Protein AF-A0A950BLH1-F1 (afdb_monomer_lite)

Foldseek 3Di:
DDDPDDADPLKDKDDDPPDDDDDDDDDDDDDFDDDADLVLLCVLCCPVPVDHSVPDDQDTGTNDDDVQLSVLSVQLVVLVVVVDPCSVVVNVVSSSSNSVSCCVPRPPVPDDDDDDPAALPPVLVVQLVVVCVVCVVPRDDLCRSCVSSVHHSSSCVVNPVRHPD

pLDDT: mean 79.9, std 12.44, range [36.94, 94.44]

Radius of gyration: 20.75 Å; chains: 1; bounding box: 40×35×63 Å

Sequence (165 aa):
MKRHVPPPAGSISVVPAGSPALWRWSGSFDWLHIFLEPSLVARVAAEAFDLDPARMTVPPLDGLDLPQLRAAMGAVDAELTAGGAGGRLAAESLAHVLAVHLIRHVLAPLRPERGRDGTLPRARLRAVVAYVEEHLEAGPSLEQMAAVARLSPYHFARQFKAATG

Structure (mmCIF, N/CA/C/O backbone):
data_AF-A0A950BLH1-F1
#
_entry.id   AF-A0A950BLH1-F1
#
loop_
_atom_site.group_PDB
_atom_site.id
_atom_site.type_symbol
_atom_site.label_atom_id
_atom_site.label_alt_id
_atom_site.label_comp_id
_atom_site.label_asym_id
_atom_site.label_entity_id
_atom_site.label_seq_id
_atom_site.pdbx_PDB_ins_code
_atom_site.Cartn_x
_atom_site.Cartn_y
_atom_site.Cartn_z
_atom_site.occupancy
_atom_site.B_iso_or_equiv
_atom_site.auth_seq_id
_atom_site.auth_comp_id
_atom_site.auth_asym_id
_atom_site.auth_atom_id
_atom_site.pdbx_PDB_model_num
ATOM 1 N N . MET A 1 1 ? -11.202 6.697 -16.406 1.00 51.81 1 MET A N 1
ATOM 2 C CA . MET A 1 1 ? -10.652 8.035 -16.715 1.00 51.81 1 MET A CA 1
ATOM 3 C C . MET A 1 1 ? -10.397 8.101 -18.221 1.00 51.81 1 MET A C 1
ATOM 5 O O . MET A 1 1 ? -9.866 7.133 -18.741 1.00 51.81 1 MET A O 1
ATOM 9 N N . LYS A 1 2 ? -10.838 9.136 -18.953 1.00 46.50 2 LYS A N 1
ATOM 10 C CA . LYS A 1 2 ? -10.565 9.264 -20.403 1.00 46.50 2 LYS A CA 1
ATOM 11 C C . LYS A 1 2 ? -9.490 10.332 -20.611 1.00 46.50 2 LYS A C 1
ATOM 13 O O . LYS A 1 2 ? -9.723 11.479 -20.250 1.00 46.50 2 LYS A O 1
ATOM 18 N N . ARG A 1 3 ? -8.343 9.969 -21.191 1.00 54.78 3 ARG A N 1
ATOM 19 C CA . ARG A 1 3 ? -7.309 10.917 -21.638 1.00 54.78 3 ARG A CA 1
ATOM 20 C C . ARG A 1 3 ? -7.154 10.859 -23.150 1.00 54.78 3 ARG A C 1
AT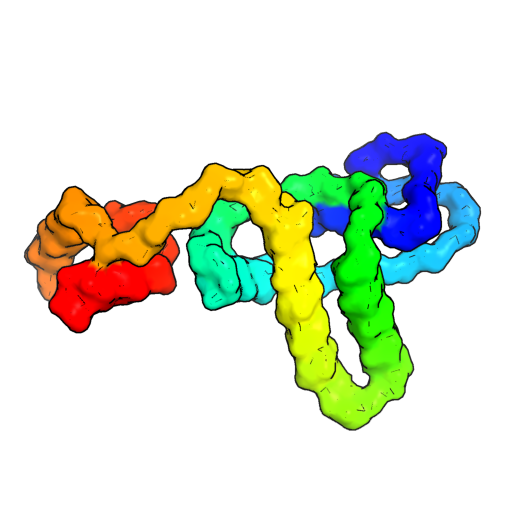OM 22 O O . ARG A 1 3 ? -7.173 9.781 -23.729 1.00 54.78 3 ARG A O 1
ATOM 29 N N . HIS A 1 4 ? -6.987 12.032 -23.757 1.00 52.69 4 HIS A N 1
ATOM 30 C CA . HIS A 1 4 ? -6.698 12.194 -25.185 1.00 52.69 4 HIS A CA 1
ATOM 31 C C . HIS A 1 4 ? -5.194 12.283 -25.490 1.00 52.69 4 HIS A C 1
ATOM 33 O O . HIS A 1 4 ? -4.804 12.105 -26.637 1.00 52.69 4 HIS A O 1
ATOM 39 N N . VAL A 1 5 ? -4.355 12.532 -24.475 1.00 61.56 5 VAL A N 1
ATOM 40 C CA . VAL A 1 5 ? -2.893 12.634 -24.604 1.00 61.56 5 VAL A CA 1
ATOM 41 C C . VAL A 1 5 ? -2.238 11.610 -23.672 1.00 61.56 5 VAL A C 1
ATOM 43 O O . VAL A 1 5 ? -2.585 11.606 -22.479 1.00 61.56 5 VAL A O 1
ATOM 46 N N . PRO A 1 6 ? -1.319 10.758 -24.170 1.00 66.56 6 PRO A N 1
ATOM 47 C CA . PRO A 1 6 ? -0.634 9.768 -23.346 1.00 66.56 6 PRO A CA 1
ATOM 48 C C . PRO A 1 6 ? 0.158 10.437 -22.205 1.00 66.56 6 PRO A C 1
ATOM 50 O O . PRO A 1 6 ? 0.595 11.583 -22.345 1.00 66.56 6 PRO A O 1
ATOM 53 N N . PRO A 1 7 ? 0.309 9.776 -21.044 1.00 72.75 7 PRO A N 1
ATOM 54 C CA . PRO A 1 7 ? 1.183 10.257 -19.978 1.00 72.75 7 PRO A CA 1
ATOM 55 C C . PRO A 1 7 ? 2.629 10.425 -20.458 1.00 72.75 7 PRO A C 1
ATOM 57 O O . PRO A 1 7 ? 3.078 9.629 -21.282 1.00 72.75 7 PRO A O 1
ATOM 60 N N . PRO A 1 8 ? 3.381 11.410 -19.929 1.00 79.94 8 PRO A N 1
ATOM 61 C CA . PRO A 1 8 ? 4.833 11.428 -20.066 1.00 79.94 8 PRO A CA 1
ATOM 62 C C . PRO A 1 8 ? 5.454 10.092 -19.646 1.00 79.94 8 PRO A C 1
ATOM 64 O O . PRO A 1 8 ? 4.922 9.407 -18.766 1.00 79.94 8 PRO A O 1
ATOM 67 N N . ALA A 1 9 ? 6.596 9.744 -20.238 1.00 83.25 9 ALA A N 1
ATOM 68 C CA . ALA A 1 9 ? 7.270 8.480 -19.967 1.00 83.25 9 ALA A CA 1
ATOM 69 C C . ALA A 1 9 ? 7.497 8.249 -18.460 1.00 83.25 9 ALA A C 1
ATOM 71 O O . ALA A 1 9 ? 7.980 9.110 -17.718 1.00 83.25 9 ALA A O 1
ATOM 72 N N . GLY A 1 10 ? 7.099 7.055 -18.022 1.00 84.69 10 GLY A N 1
ATOM 73 C CA . GLY A 1 10 ? 7.165 6.580 -16.645 1.00 84.69 10 GLY A CA 1
ATOM 74 C C . GLY A 1 10 ? 6.223 7.273 -15.652 1.00 84.69 10 GLY A C 1
ATOM 75 O O . GLY A 1 10 ? 6.344 7.047 -14.451 1.00 84.69 10 GLY A O 1
ATOM 76 N N . SER A 1 11 ? 5.271 8.083 -16.118 1.00 87.06 11 SER A N 1
ATOM 77 C CA . SER A 1 11 ? 4.142 8.470 -15.267 1.00 87.06 11 SER A CA 1
ATOM 78 C C . SER A 1 11 ? 3.470 7.230 -14.677 1.00 87.06 11 SER A C 1
ATOM 80 O O . SER A 1 11 ? 3.298 6.225 -15.366 1.00 87.06 11 SER A O 1
ATOM 82 N N . ILE A 1 12 ? 3.061 7.326 -13.418 1.00 88.69 12 ILE A N 1
ATOM 83 C CA . ILE A 1 12 ? 2.405 6.236 -12.699 1.00 88.69 12 ILE A CA 1
ATOM 84 C C . ILE A 1 12 ? 0.915 6.540 -12.578 1.00 88.69 12 ILE A C 1
ATOM 86 O O . ILE A 1 12 ? 0.512 7.665 -12.268 1.00 88.69 12 ILE A O 1
ATOM 90 N N . SER A 1 13 ? 0.101 5.510 -12.776 1.00 87.94 13 SER A N 1
ATOM 91 C CA . SER A 1 13 ? -1.331 5.542 -12.496 1.00 87.94 13 SER A CA 1
ATOM 92 C C . SER A 1 13 ? -1.651 4.522 -11.410 1.00 87.94 13 SER A C 1
ATOM 94 O O . SER A 1 13 ? -1.090 3.428 -11.384 1.00 87.94 13 SER A O 1
ATOM 96 N N . VAL A 1 14 ? -2.560 4.877 -10.509 1.00 88.00 14 VAL A N 1
ATOM 97 C CA . VAL A 1 14 ? -3.036 4.012 -9.429 1.00 88.00 14 VAL A CA 1
ATOM 98 C C . VAL A 1 14 ? -4.516 3.765 -9.650 1.00 88.00 14 VAL A C 1
ATOM 100 O O . VAL A 1 14 ? -5.314 4.702 -9.688 1.00 88.00 14 VAL A O 1
ATOM 103 N N . VAL A 1 15 ? -4.882 2.493 -9.784 1.00 89.06 15 VAL A N 1
ATOM 104 C CA . VAL A 1 15 ? -6.273 2.061 -9.918 1.00 89.06 15 VAL A CA 1
ATOM 105 C C . VAL A 1 15 ? -6.666 1.308 -8.650 1.00 89.06 15 VAL A C 1
ATOM 107 O O . VAL A 1 15 ? -6.072 0.269 -8.361 1.00 89.06 15 VAL A O 1
ATOM 110 N N . PRO A 1 16 ? -7.648 1.798 -7.877 1.00 87.25 16 PRO A N 1
ATOM 111 C CA . PRO A 1 16 ? -8.119 1.097 -6.693 1.00 87.25 16 PRO A CA 1
ATOM 112 C C . PRO A 1 16 ? -8.800 -0.213 -7.082 1.00 87.25 16 PRO A C 1
ATOM 114 O O . PRO A 1 16 ? -9.488 -0.289 -8.106 1.00 87.25 16 PRO A O 1
ATOM 117 N N . ALA A 1 17 ? -8.657 -1.233 -6.238 1.00 87.06 17 ALA A N 1
ATOM 118 C CA . ALA A 1 17 ? -9.316 -2.516 -6.446 1.00 87.06 17 ALA A CA 1
ATOM 119 C C . ALA A 1 17 ? -10.836 -2.339 -6.629 1.00 87.06 17 ALA A C 1
ATOM 121 O O . ALA A 1 17 ? -11.466 -1.523 -5.957 1.00 87.06 17 ALA A O 1
ATOM 122 N N . GLY A 1 18 ? -11.416 -3.078 -7.577 1.00 83.19 18 GLY A N 1
ATOM 123 C CA . GLY A 1 18 ? -12.845 -3.001 -7.904 1.00 83.19 18 GLY A CA 1
ATOM 124 C C . GLY A 1 18 ? -13.270 -1.762 -8.704 1.00 83.19 18 GLY A C 1
ATOM 125 O O . GLY A 1 18 ? -14.439 -1.658 -9.072 1.00 83.19 18 GLY A O 1
ATOM 126 N N . SER A 1 19 ? -12.358 -0.835 -9.018 1.00 81.25 19 SER A N 1
ATOM 127 C CA . SER A 1 19 ? -12.690 0.325 -9.851 1.00 81.25 19 SER A CA 1
ATOM 128 C C . SER A 1 19 ? -12.759 -0.058 -11.334 1.00 81.25 19 SER A C 1
ATOM 130 O O . SER A 1 19 ? -11.803 -0.638 -11.855 1.00 81.25 19 SER A O 1
ATOM 132 N N . PRO A 1 20 ? -13.832 0.304 -12.063 1.00 74.62 20 PRO A N 1
ATOM 133 C CA . PRO A 1 20 ? -13.881 0.099 -13.503 1.00 74.62 20 PRO A CA 1
ATOM 134 C C . PRO A 1 20 ? -12.849 1.001 -14.193 1.00 74.62 20 PRO A C 1
ATOM 136 O O . PRO A 1 20 ? -12.956 2.230 -14.182 1.00 74.62 20 PRO A O 1
ATOM 139 N N . ALA A 1 21 ? -11.850 0.387 -14.823 1.00 69.69 21 ALA A N 1
ATOM 140 C CA . ALA A 1 21 ? -10.832 1.081 -15.600 1.00 69.69 21 ALA A CA 1
ATOM 141 C C . ALA A 1 21 ? -10.963 0.712 -17.083 1.00 69.69 21 ALA A C 1
ATOM 143 O O . ALA A 1 21 ? -10.825 -0.446 -17.463 1.00 69.69 21 ALA A O 1
ATOM 144 N N . LEU A 1 22 ? -11.221 1.717 -17.925 1.00 71.50 22 LEU A N 1
ATOM 145 C CA . LEU A 1 22 ? -11.142 1.590 -19.377 1.00 71.50 22 LEU A CA 1
ATOM 146 C C . LEU A 1 22 ? -9.964 2.417 -19.868 1.00 71.50 22 LEU A C 1
ATOM 148 O O . LEU A 1 22 ? -9.941 3.635 -19.680 1.00 71.50 22 LEU A O 1
ATOM 152 N N . TRP A 1 23 ? -9.043 1.752 -20.549 1.00 71.75 23 TRP A N 1
ATOM 153 C CA . TRP A 1 23 ? -7.884 2.377 -21.156 1.00 71.75 23 TRP A CA 1
ATOM 154 C C . TRP A 1 23 ? -8.014 2.355 -22.677 1.00 71.75 23 TRP A C 1
ATOM 156 O O . TRP A 1 23 ? -8.432 1.353 -23.258 1.00 71.75 23 TRP A O 1
ATOM 166 N N . ARG A 1 24 ? -7.684 3.472 -23.327 1.00 72.62 24 ARG A N 1
ATOM 167 C CA . ARG A 1 24 ? -7.539 3.544 -24.784 1.00 72.62 24 ARG A CA 1
ATOM 168 C C . ARG A 1 24 ? -6.226 4.227 -25.099 1.00 72.62 24 ARG A C 1
ATOM 170 O O . ARG A 1 24 ? -5.970 5.318 -24.600 1.00 72.62 24 ARG A O 1
ATOM 177 N N . TRP A 1 25 ? -5.454 3.590 -25.959 1.00 71.56 25 TRP A N 1
ATOM 178 C CA . TRP A 1 25 ? -4.145 4.052 -26.387 1.00 71.56 25 TRP A CA 1
ATOM 179 C C . TRP A 1 25 ? -4.050 3.914 -27.907 1.00 71.56 25 TRP A C 1
ATOM 181 O O . TRP A 1 25 ? -4.735 3.077 -28.497 1.00 71.56 25 TRP A O 1
ATOM 191 N N . SER A 1 26 ? -3.196 4.717 -28.532 1.00 71.81 26 SER A N 1
ATOM 192 C CA . SER A 1 26 ? -2.852 4.611 -29.952 1.00 71.81 26 SER A CA 1
ATOM 193 C C . SER A 1 26 ? -1.333 4.659 -30.098 1.00 71.81 26 SER A C 1
ATOM 195 O O . SER A 1 26 ? -0.715 5.584 -29.574 1.00 71.81 26 SER A O 1
ATOM 197 N N . GLY A 1 27 ? -0.750 3.693 -30.813 1.00 76.00 27 GLY A N 1
ATOM 198 C CA . GLY A 1 27 ? 0.703 3.536 -30.969 1.00 76.00 27 GLY A CA 1
ATOM 199 C C . GLY A 1 27 ? 1.298 2.428 -30.091 1.00 76.00 27 GLY A C 1
ATOM 200 O O . GLY A 1 27 ? 0.577 1.754 -29.358 1.00 76.00 27 GLY A O 1
ATOM 201 N N . SER A 1 28 ? 2.613 2.229 -30.195 1.00 75.81 28 SER A N 1
ATOM 202 C CA . SER A 1 28 ? 3.389 1.273 -29.394 1.00 75.81 28 SER A CA 1
ATOM 203 C C . SER A 1 28 ? 3.998 1.956 -28.170 1.00 75.81 28 SER A C 1
ATOM 205 O O . SER A 1 28 ? 4.633 3.003 -28.306 1.00 75.81 28 SER A O 1
ATOM 207 N N . PHE A 1 29 ? 3.838 1.359 -26.994 1.00 76.19 29 PHE A N 1
ATOM 208 C CA . PHE A 1 29 ? 4.487 1.789 -25.758 1.00 76.19 29 PHE A CA 1
ATOM 209 C C . PHE A 1 29 ? 4.703 0.581 -24.847 1.00 76.19 29 PHE A C 1
ATOM 211 O O . PHE A 1 29 ? 3.922 -0.371 -24.887 1.00 76.19 29 PHE A O 1
ATOM 218 N N . ASP A 1 30 ? 5.733 0.656 -24.012 1.00 82.75 30 ASP A N 1
ATOM 219 C CA . ASP A 1 30 ? 5.986 -0.325 -22.963 1.00 82.75 30 ASP A CA 1
ATOM 220 C C . ASP A 1 30 ? 5.310 0.124 -21.668 1.00 82.75 30 ASP A C 1
ATOM 222 O O . ASP A 1 30 ? 5.284 1.314 -21.332 1.00 82.75 30 ASP A O 1
ATOM 226 N N . TRP A 1 31 ? 4.749 -0.830 -20.929 1.00 86.12 31 TRP A N 1
ATOM 227 C CA . TRP A 1 31 ? 4.127 -0.565 -19.638 1.00 86.12 31 TRP A CA 1
ATOM 228 C C . TRP A 1 31 ? 4.428 -1.672 -18.634 1.00 86.12 31 TRP A C 1
ATOM 230 O O . TRP A 1 31 ? 4.631 -2.830 -18.990 1.00 86.12 31 TRP A O 1
ATOM 240 N N . LEU A 1 32 ? 4.423 -1.302 -17.359 1.00 89.38 32 LEU A N 1
ATOM 241 C CA . LEU A 1 32 ? 4.560 -2.228 -16.249 1.00 89.38 32 LEU A CA 1
ATOM 242 C C . LEU A 1 32 ? 3.329 -2.089 -15.366 1.00 89.38 32 LEU A C 1
ATOM 244 O O . LEU A 1 32 ? 3.051 -1.009 -14.842 1.00 89.38 32 LEU A O 1
ATOM 248 N N . HIS A 1 33 ? 2.598 -3.188 -15.201 1.00 90.00 33 HIS A N 1
ATOM 249 C CA . HIS A 1 33 ? 1.442 -3.241 -14.321 1.00 90.00 33 HIS A CA 1
ATOM 250 C C . HIS A 1 33 ? 1.738 -4.178 -13.156 1.00 90.00 33 HIS A C 1
ATOM 252 O O . HIS A 1 33 ? 2.004 -5.360 -13.353 1.00 90.00 33 HIS A O 1
ATOM 258 N N . ILE A 1 34 ? 1.680 -3.638 -11.940 1.00 91.62 34 ILE A N 1
ATOM 259 C CA . ILE A 1 34 ? 1.867 -4.402 -10.711 1.00 91.62 34 ILE A CA 1
ATOM 260 C C . ILE A 1 34 ? 0.568 -4.360 -9.922 1.00 91.62 34 ILE A C 1
ATOM 262 O O . ILE A 1 34 ? 0.072 -3.289 -9.570 1.00 91.62 34 ILE A O 1
ATOM 266 N N . PHE A 1 35 ? 0.040 -5.543 -9.629 1.00 91.81 35 PHE A N 1
ATOM 267 C CA . PHE A 1 35 ? -1.105 -5.707 -8.752 1.00 91.81 35 PHE A CA 1
ATOM 268 C C . PHE A 1 35 ? -0.611 -5.912 -7.325 1.00 91.81 35 PHE A C 1
ATOM 270 O O . PHE A 1 35 ? 0.164 -6.826 -7.047 1.00 91.81 35 PHE A O 1
ATOM 277 N N . LEU A 1 36 ? -1.069 -5.055 -6.417 1.00 92.06 36 LEU A N 1
ATOM 278 C CA . LEU A 1 36 ? -0.891 -5.248 -4.986 1.00 92.06 36 LEU A CA 1
ATOM 279 C C . LEU A 1 36 ? -2.207 -5.733 -4.399 1.00 92.06 36 LEU A C 1
ATOM 281 O O . LEU A 1 36 ? -3.248 -5.101 -4.583 1.00 92.06 36 LEU A O 1
ATOM 285 N N . GLU A 1 37 ? -2.142 -6.837 -3.665 1.00 92.31 37 GLU A N 1
ATOM 286 C CA . GLU A 1 37 ? -3.281 -7.337 -2.907 1.00 92.31 37 GLU A CA 1
ATOM 287 C C . GLU A 1 37 ? -3.777 -6.266 -1.917 1.00 92.31 37 GLU A C 1
ATOM 289 O O . GLU A 1 37 ? -2.973 -5.733 -1.141 1.00 92.31 37 GLU A O 1
ATOM 294 N N . PRO A 1 38 ? -5.087 -5.951 -1.876 1.00 90.75 38 PRO A N 1
ATOM 295 C CA . PRO A 1 38 ? -5.626 -4.987 -0.917 1.00 90.75 38 PRO A CA 1
ATOM 296 C C . PRO A 1 38 ? -5.300 -5.352 0.535 1.00 90.75 38 PRO A C 1
ATOM 298 O O . PRO A 1 38 ? -5.043 -4.472 1.355 1.00 90.75 38 PRO A O 1
ATOM 301 N N . SER A 1 39 ? -5.245 -6.652 0.840 1.00 91.50 39 SER A N 1
ATOM 302 C CA . SER A 1 39 ? -4.868 -7.177 2.156 1.00 91.50 39 SER A CA 1
ATOM 303 C C . SER A 1 39 ? -3.419 -6.847 2.535 1.00 91.50 39 SER A C 1
ATOM 305 O O . SER A 1 39 ? -3.151 -6.509 3.687 1.00 91.50 39 SER A O 1
ATOM 307 N N . LEU A 1 40 ? -2.490 -6.863 1.573 1.00 93.00 40 LEU A N 1
ATOM 308 C CA . LEU A 1 40 ? -1.102 -6.450 1.785 1.00 93.00 40 LEU A CA 1
ATOM 309 C C . LEU A 1 40 ? -1.026 -4.958 2.114 1.00 93.00 40 LEU A C 1
ATOM 311 O O . LEU A 1 40 ? -0.365 -4.580 3.081 1.00 93.00 40 LEU A O 1
ATOM 315 N N . VAL A 1 41 ? -1.715 -4.118 1.338 1.00 91.69 41 VAL A N 1
ATOM 316 C CA . VAL A 1 41 ? -1.729 -2.664 1.563 1.00 91.69 41 VAL A CA 1
ATOM 317 C C . VAL A 1 41 ? -2.350 -2.336 2.923 1.00 91.69 41 VAL A C 1
ATOM 319 O O . VAL A 1 41 ? -1.785 -1.541 3.673 1.00 91.69 41 VAL A O 1
ATOM 322 N N . ALA A 1 42 ? -3.460 -2.991 3.274 1.00 89.44 42 ALA A N 1
ATOM 323 C CA . ALA A 1 42 ? -4.111 -2.864 4.576 1.00 89.44 42 ALA A CA 1
ATOM 324 C C . ALA A 1 42 ? -3.173 -3.249 5.728 1.00 89.44 42 ALA A C 1
ATOM 326 O O . ALA A 1 42 ? -3.039 -2.501 6.697 1.00 89.44 42 ALA A O 1
ATOM 327 N N . ARG A 1 43 ? -2.479 -4.384 5.603 1.00 89.88 43 ARG A N 1
ATOM 328 C CA . ARG A 1 43 ? -1.522 -4.858 6.606 1.00 89.88 43 ARG A CA 1
ATOM 329 C C . ARG A 1 43 ? -0.364 -3.882 6.795 1.00 89.88 43 ARG A C 1
ATOM 331 O O . ARG A 1 43 ? -0.094 -3.482 7.920 1.00 89.88 43 ARG A O 1
ATOM 338 N N . VAL A 1 44 ? 0.271 -3.435 5.709 1.00 91.50 44 VAL A N 1
ATOM 339 C CA . VAL A 1 44 ? 1.383 -2.469 5.781 1.00 91.50 44 VAL A CA 1
ATOM 340 C C . VAL A 1 44 ? 0.926 -1.148 6.394 1.00 91.50 44 VAL A C 1
ATOM 342 O O . VAL A 1 44 ? 1.655 -0.543 7.177 1.00 91.50 44 VAL A O 1
ATOM 345 N N . ALA A 1 45 ? -0.281 -0.691 6.072 1.00 87.62 45 ALA A N 1
ATOM 346 C CA . ALA A 1 45 ? -0.811 0.536 6.640 1.00 87.62 45 ALA A CA 1
ATOM 347 C C . ALA A 1 45 ? -1.069 0.433 8.147 1.00 87.62 45 ALA A C 1
ATOM 349 O O . ALA A 1 45 ? -0.732 1.366 8.878 1.00 87.62 45 ALA A O 1
ATOM 350 N N . ALA A 1 46 ? -1.593 -0.701 8.611 1.00 83.50 46 ALA A N 1
ATOM 351 C CA . ALA A 1 46 ? -1.772 -0.960 10.033 1.00 83.50 46 ALA A CA 1
ATOM 352 C C . ALA 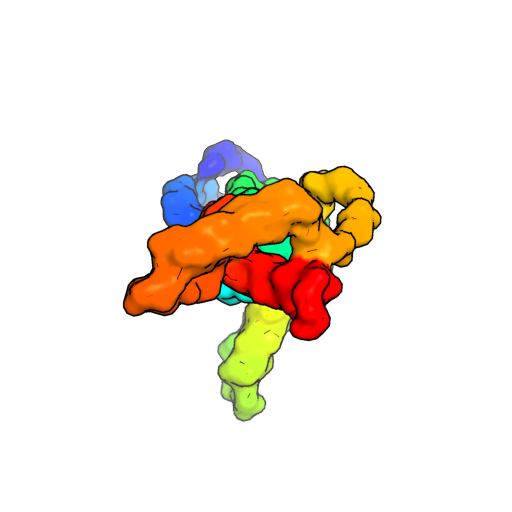A 1 46 ? -0.418 -1.086 10.755 1.00 83.50 46 ALA A C 1
ATOM 354 O O . ALA A 1 46 ? -0.169 -0.376 11.724 1.00 83.50 46 ALA A O 1
ATOM 355 N N . GLU A 1 47 ? 0.483 -1.933 10.257 1.00 85.00 47 GLU A N 1
ATOM 356 C CA . GLU A 1 47 ? 1.733 -2.281 10.945 1.00 85.00 47 GLU A CA 1
ATOM 357 C C . GLU A 1 47 ? 2.783 -1.163 10.903 1.00 85.00 47 GLU A C 1
ATOM 359 O O . GLU A 1 47 ? 3.433 -0.881 11.908 1.00 85.00 47 GLU A O 1
ATOM 364 N N . ALA A 1 48 ? 2.971 -0.516 9.748 1.00 85.12 48 ALA A N 1
ATOM 365 C CA . ALA A 1 48 ? 4.055 0.449 9.550 1.00 85.12 48 ALA A CA 1
ATOM 366 C C . ALA A 1 48 ? 3.615 1.913 9.710 1.00 85.12 48 ALA A C 1
ATOM 368 O O . ALA A 1 48 ? 4.461 2.792 9.903 1.00 85.12 48 ALA A O 1
ATOM 369 N N . PHE A 1 49 ? 2.313 2.200 9.604 1.00 79.94 49 PHE A N 1
ATOM 370 C CA . PHE A 1 49 ? 1.795 3.571 9.622 1.00 79.94 49 PHE A CA 1
ATOM 371 C C . PHE A 1 49 ? 0.741 3.848 10.696 1.00 79.94 49 PHE A C 1
ATOM 373 O O . PHE A 1 49 ? 0.401 5.027 10.847 1.00 79.94 49 PHE A O 1
ATOM 380 N N . ASP A 1 50 ? 0.277 2.830 11.433 1.00 74.69 50 ASP A N 1
ATOM 381 C CA . ASP A 1 50 ? -0.803 2.927 12.433 1.00 74.69 50 ASP A CA 1
ATOM 382 C C . ASP A 1 50 ? -2.075 3.552 11.818 1.00 74.69 50 ASP A C 1
ATOM 384 O O . ASP A 1 50 ? -2.727 4.437 12.373 1.00 74.69 50 ASP A O 1
ATOM 388 N N . LEU A 1 51 ? -2.385 3.160 10.576 1.00 79.12 51 LEU A N 1
ATOM 389 C CA . LEU A 1 51 ? -3.581 3.593 9.857 1.00 79.12 51 LEU A CA 1
ATOM 390 C C . LEU A 1 51 ? -4.655 2.514 9.943 1.00 79.12 51 LEU A C 1
ATOM 392 O O . LEU A 1 51 ? -4.375 1.335 9.757 1.00 79.12 51 LEU A O 1
ATOM 396 N N . ASP A 1 52 ? -5.898 2.936 10.175 1.00 77.69 52 ASP A N 1
ATOM 397 C CA . ASP A 1 52 ? -7.060 2.050 10.119 1.00 77.69 52 ASP A CA 1
ATOM 398 C C . ASP A 1 52 ? -7.392 1.721 8.653 1.00 77.69 52 ASP A C 1
ATOM 400 O O . ASP A 1 52 ? -7.849 2.617 7.929 1.00 77.69 52 ASP A O 1
ATOM 404 N N . PRO A 1 53 ? -7.217 0.463 8.198 1.00 78.56 53 PRO A N 1
ATOM 405 C CA . PRO A 1 53 ? -7.475 0.097 6.811 1.00 78.56 53 PRO A CA 1
ATOM 406 C C . PRO A 1 53 ? -8.927 0.308 6.389 1.00 78.56 53 PRO A C 1
ATOM 408 O O . PRO A 1 53 ? -9.181 0.610 5.226 1.00 78.56 53 PRO A O 1
ATOM 411 N N . ALA A 1 54 ? -9.881 0.227 7.325 1.00 75.06 54 ALA A N 1
ATOM 412 C CA . ALA A 1 54 ? -11.296 0.461 7.039 1.00 75.06 54 ALA A CA 1
ATOM 413 C C . ALA A 1 54 ? -11.600 1.931 6.698 1.00 75.06 54 ALA A C 1
ATOM 415 O O . ALA A 1 54 ? -12.636 2.237 6.110 1.00 75.06 54 ALA A O 1
ATOM 416 N N . ARG A 1 55 ? -10.702 2.850 7.068 1.00 72.69 55 ARG A N 1
ATOM 417 C CA . ARG A 1 55 ? -10.810 4.289 6.785 1.00 72.69 55 ARG A CA 1
ATOM 418 C C . ARG A 1 55 ? -9.921 4.732 5.631 1.00 72.69 55 ARG A C 1
ATOM 420 O O . ARG A 1 55 ? -9.913 5.913 5.289 1.00 72.69 55 ARG A O 1
ATOM 427 N N . MET A 1 56 ? -9.156 3.815 5.048 1.00 76.50 56 MET A N 1
ATOM 428 C CA . MET A 1 56 ? -8.294 4.122 3.921 1.00 76.50 56 MET A CA 1
ATOM 429 C C . MET A 1 56 ? -9.080 4.055 2.622 1.00 76.50 56 MET A C 1
ATOM 431 O O . MET A 1 56 ? -9.605 3.015 2.236 1.00 76.50 56 MET A O 1
ATOM 435 N N . THR A 1 57 ? -9.079 5.165 1.898 1.00 76.00 57 THR A N 1
ATOM 436 C CA . THR A 1 57 ? -9.558 5.222 0.520 1.00 76.00 57 THR A CA 1
ATOM 437 C C . THR A 1 57 ? -8.404 5.628 -0.377 1.00 76.00 57 THR A C 1
ATOM 439 O O . THR A 1 57 ? -7.880 6.733 -0.249 1.00 76.00 57 THR A O 1
ATOM 442 N N . VAL A 1 58 ? -8.014 4.740 -1.289 1.00 79.75 58 VAL A N 1
ATOM 443 C CA . VAL A 1 58 ? -7.095 5.076 -2.380 1.00 79.75 58 VAL A CA 1
ATOM 444 C C . VAL A 1 58 ? -7.952 5.643 -3.513 1.00 79.75 58 VAL A C 1
ATOM 446 O O . VAL A 1 58 ? -8.792 4.908 -4.031 1.00 79.75 58 VAL A O 1
ATOM 449 N N . PRO A 1 59 ? -7.824 6.926 -3.886 1.00 78.38 59 PRO A N 1
ATOM 450 C CA . PRO A 1 59 ? -8.514 7.442 -5.059 1.00 78.38 59 PRO A CA 1
ATOM 451 C C . PRO A 1 59 ? -7.849 6.914 -6.341 1.00 78.38 59 PRO A C 1
ATOM 453 O O . PRO A 1 59 ? -6.654 6.605 -6.331 1.00 78.38 59 PRO A O 1
ATOM 456 N N . PRO A 1 60 ? -8.579 6.828 -7.466 1.00 81.12 60 PRO A N 1
ATOM 457 C CA . PRO A 1 60 ? -7.941 6.652 -8.761 1.00 81.12 60 PRO A CA 1
ATOM 458 C C . PRO A 1 60 ? -7.058 7.864 -9.061 1.00 81.12 60 PRO A C 1
ATOM 460 O O . PRO A 1 60 ? -7.533 9.000 -9.064 1.00 81.12 60 PRO A O 1
ATOM 463 N N . LEU A 1 61 ? -5.776 7.612 -9.308 1.00 83.00 61 LEU A N 1
ATOM 464 C CA . LEU A 1 61 ? -4.783 8.634 -9.623 1.00 83.00 61 LEU A CA 1
ATOM 465 C C . LEU A 1 61 ? -4.120 8.316 -10.955 1.00 83.00 61 LEU A C 1
ATOM 467 O O . LEU A 1 61 ? -3.946 7.156 -11.321 1.00 83.00 61 LEU A O 1
ATOM 471 N N . ASP A 1 62 ? -3.724 9.351 -11.676 1.00 82.75 62 ASP A N 1
ATOM 472 C CA . ASP A 1 62 ? -3.037 9.219 -12.953 1.00 82.75 62 ASP A CA 1
ATOM 473 C C . ASP A 1 62 ? -2.013 10.340 -13.114 1.00 82.75 62 ASP A C 1
ATOM 475 O O . ASP A 1 62 ? -2.152 11.407 -12.515 1.00 82.75 62 ASP A O 1
ATOM 479 N N . GLY A 1 63 ? -0.995 10.104 -13.940 1.00 80.75 63 GLY A N 1
ATOM 480 C CA . GLY A 1 63 ? 0.037 11.098 -14.224 1.00 80.75 63 GLY A CA 1
ATOM 481 C C . GLY A 1 63 ? 0.946 11.414 -13.034 1.00 80.75 63 GLY A C 1
ATOM 482 O O . GLY A 1 63 ? 1.504 12.507 -12.985 1.00 80.75 63 GLY A O 1
ATOM 483 N N . LEU A 1 64 ? 1.079 10.500 -12.069 1.00 83.00 64 LEU A N 1
ATOM 484 C CA . LEU A 1 64 ? 1.929 10.707 -10.901 1.00 83.00 64 LEU A CA 1
ATOM 485 C C . LEU A 1 64 ? 3.406 10.624 -11.293 1.00 83.00 64 LEU A C 1
ATOM 487 O O . LEU A 1 64 ? 3.835 9.653 -11.921 1.00 83.00 64 LEU A O 1
ATOM 491 N N . ASP A 1 65 ? 4.196 11.601 -10.853 1.00 85.56 65 ASP A N 1
ATOM 492 C CA . ASP A 1 65 ? 5.653 11.537 -10.904 1.00 85.56 65 ASP A CA 1
ATOM 493 C C . ASP A 1 65 ? 6.206 11.202 -9.517 1.00 85.56 65 ASP A C 1
ATOM 495 O O . ASP A 1 65 ? 6.407 12.070 -8.669 1.00 85.56 65 ASP A O 1
ATOM 499 N N . LEU A 1 66 ? 6.391 9.905 -9.269 1.00 86.44 66 LEU A N 1
ATOM 500 C CA . LEU A 1 66 ? 6.905 9.380 -8.005 1.00 86.44 66 LEU A CA 1
ATOM 501 C C . LEU A 1 66 ? 8.162 8.543 -8.280 1.00 86.44 66 LEU A C 1
ATOM 503 O O . LEU A 1 66 ? 8.056 7.325 -8.455 1.00 86.44 66 LEU A O 1
ATOM 507 N N . PRO A 1 67 ? 9.358 9.161 -8.331 1.00 86.50 67 PRO A N 1
ATOM 508 C CA . PRO A 1 67 ? 10.602 8.475 -8.684 1.00 86.50 67 PRO A CA 1
ATOM 509 C C . PRO A 1 67 ? 10.903 7.259 -7.803 1.00 86.50 67 PRO A C 1
ATOM 511 O O . PRO A 1 67 ? 11.350 6.230 -8.303 1.00 86.50 67 PRO A O 1
ATOM 514 N N . GLN A 1 68 ? 10.609 7.340 -6.503 1.00 85.75 68 GLN A N 1
ATOM 515 C CA . GLN A 1 68 ? 10.852 6.243 -5.561 1.00 85.75 68 GLN A CA 1
ATOM 516 C C . GLN A 1 68 ? 9.907 5.063 -5.807 1.00 85.75 68 GLN A C 1
ATOM 518 O O . GLN A 1 68 ? 10.339 3.914 -5.785 1.00 85.75 68 GLN A O 1
ATOM 523 N N . LEU A 1 69 ? 8.630 5.342 -6.091 1.00 89.06 69 LEU A N 1
ATOM 524 C CA . LEU A 1 69 ? 7.668 4.299 -6.443 1.00 89.06 69 LEU A CA 1
ATOM 525 C C . LEU A 1 69 ? 8.064 3.644 -7.772 1.00 89.06 69 LEU A C 1
ATOM 527 O O . LEU A 1 69 ? 8.089 2.423 -7.865 1.00 89.06 69 LEU A O 1
ATOM 531 N N . ARG A 1 70 ? 8.473 4.444 -8.760 1.00 90.75 70 ARG A N 1
ATOM 532 C CA . ARG A 1 70 ? 8.956 3.974 -10.065 1.00 90.75 70 ARG A CA 1
ATOM 533 C C . ARG A 1 70 ? 10.171 3.057 -9.946 1.00 90.75 70 ARG A C 1
ATOM 535 O O . ARG A 1 70 ? 10.203 2.007 -10.577 1.00 90.75 70 ARG A O 1
ATOM 542 N N . ALA A 1 71 ? 11.149 3.439 -9.127 1.00 91.12 71 ALA A N 1
ATOM 543 C CA . ALA A 1 71 ? 12.339 2.632 -8.883 1.00 91.12 71 ALA A CA 1
ATOM 544 C C . ALA A 1 71 ? 11.982 1.289 -8.227 1.00 91.12 71 ALA A C 1
ATOM 546 O O . ALA A 1 71 ? 12.470 0.248 -8.659 1.00 91.12 71 ALA A O 1
ATOM 547 N N . ALA A 1 72 ? 11.082 1.296 -7.238 1.00 91.56 72 ALA A N 1
ATOM 548 C CA . ALA A 1 72 ? 10.595 0.068 -6.613 1.00 91.56 72 ALA A CA 1
ATOM 549 C C . ALA A 1 72 ? 9.823 -0.825 -7.602 1.00 91.56 72 ALA A C 1
ATOM 551 O O . ALA A 1 72 ? 9.978 -2.042 -7.568 1.00 91.56 72 ALA A O 1
ATOM 552 N N . MET A 1 73 ? 9.042 -0.239 -8.518 1.00 92.94 73 MET A N 1
ATOM 553 C CA . MET A 1 73 ? 8.371 -0.994 -9.583 1.00 92.94 73 MET A CA 1
ATOM 554 C C . MET A 1 73 ? 9.391 -1.636 -10.534 1.00 92.94 73 MET A C 1
ATOM 556 O O . MET A 1 73 ? 9.280 -2.821 -10.828 1.00 92.94 73 MET A O 1
ATOM 560 N N . GLY A 1 74 ? 10.419 -0.892 -10.954 1.00 92.81 74 GLY A N 1
ATOM 561 C CA . GLY A 1 74 ? 11.492 -1.427 -11.801 1.00 92.81 74 GLY A CA 1
ATOM 562 C C . GLY A 1 74 ? 12.295 -2.546 -11.128 1.00 92.81 74 GLY A C 1
ATOM 563 O O . GLY A 1 74 ? 12.686 -3.502 -11.788 1.00 92.81 74 GLY A O 1
ATOM 564 N N . ALA A 1 75 ? 12.493 -2.476 -9.809 1.00 92.19 75 ALA A N 1
ATOM 565 C CA . ALA A 1 75 ? 13.130 -3.556 -9.059 1.00 92.19 75 ALA A CA 1
ATOM 566 C C . ALA A 1 75 ? 12.286 -4.844 -9.058 1.00 92.19 75 ALA A C 1
ATOM 568 O O . ALA A 1 75 ? 12.845 -5.932 -9.172 1.00 92.19 75 ALA A O 1
ATOM 569 N N . VAL A 1 76 ? 10.953 -4.732 -8.974 1.00 91.25 76 VAL A N 1
ATOM 570 C CA . VAL A 1 76 ? 10.048 -5.890 -9.107 1.00 91.25 76 VAL A CA 1
ATOM 571 C C . VAL A 1 76 ? 10.162 -6.512 -10.491 1.00 91.25 76 VAL A C 1
ATOM 573 O O . VAL A 1 76 ? 10.292 -7.726 -10.600 1.00 91.25 76 VAL A O 1
ATOM 576 N N . ASP A 1 77 ? 10.139 -5.691 -11.537 1.00 91.50 77 ASP A N 1
ATOM 577 C CA . ASP A 1 77 ? 10.251 -6.164 -12.917 1.00 91.50 77 ASP A CA 1
ATOM 578 C C . ASP A 1 77 ? 11.577 -6.894 -13.174 1.00 91.50 77 ASP A C 1
ATOM 580 O O . ASP A 1 77 ? 11.593 -8.004 -13.712 1.00 91.50 77 ASP A O 1
ATOM 584 N N . ALA A 1 78 ? 12.687 -6.321 -12.697 1.00 91.25 78 ALA A N 1
ATOM 585 C CA . ALA A 1 78 ? 14.006 -6.932 -12.801 1.00 91.25 78 ALA A CA 1
ATOM 586 C C . ALA A 1 78 ? 14.080 -8.283 -12.072 1.00 91.25 78 ALA A C 1
ATOM 588 O O . ALA A 1 78 ? 14.599 -9.248 -12.630 1.00 91.25 78 ALA A O 1
ATOM 589 N N . GLU A 1 79 ? 13.530 -8.374 -10.857 1.00 91.25 79 GLU A N 1
ATOM 590 C CA . GLU A 1 79 ? 13.515 -9.616 -10.075 1.00 91.25 79 GLU A CA 1
ATOM 591 C C . GLU A 1 79 ? 12.680 -10.710 -10.756 1.00 91.25 79 GLU A C 1
ATOM 593 O O . GLU A 1 79 ? 13.134 -11.847 -10.915 1.00 91.25 79 GLU A O 1
ATOM 598 N N . LEU A 1 80 ? 11.472 -10.360 -11.210 1.00 85.25 80 LEU A N 1
ATOM 599 C CA . LEU A 1 80 ? 10.573 -11.294 -11.889 1.00 85.25 80 LEU A CA 1
ATOM 600 C C . LEU A 1 80 ? 11.139 -11.772 -13.232 1.00 85.25 80 LEU A C 1
ATOM 602 O O . LEU A 1 80 ? 10.912 -12.920 -13.611 1.00 85.25 80 LEU A O 1
ATOM 606 N N . THR A 1 81 ? 11.899 -10.922 -13.924 1.00 88.06 81 THR A N 1
ATOM 607 C CA . THR A 1 81 ? 12.551 -11.268 -15.195 1.00 88.06 81 THR A CA 1
ATOM 608 C C . THR A 1 81 ? 13.808 -12.113 -14.988 1.00 88.06 81 THR A C 1
ATOM 610 O O . THR A 1 81 ? 14.074 -13.021 -15.775 1.00 88.06 81 THR A O 1
ATOM 613 N N . ALA A 1 82 ? 14.585 -11.845 -13.934 1.00 87.94 82 ALA A N 1
ATOM 614 C CA . ALA A 1 82 ? 15.819 -12.573 -13.649 1.00 87.94 82 ALA A CA 1
ATOM 615 C C . ALA A 1 82 ? 15.566 -14.025 -13.208 1.00 87.94 82 ALA A C 1
ATOM 617 O O . ALA A 1 82 ? 16.382 -14.899 -13.505 1.00 87.94 82 ALA A O 1
ATOM 618 N N . GLY A 1 83 ? 14.459 -14.294 -12.501 1.00 79.69 83 GLY A N 1
ATOM 619 C CA . GLY A 1 83 ? 14.053 -15.656 -12.125 1.00 79.69 83 GLY A CA 1
ATOM 620 C C . GLY A 1 83 ? 15.056 -16.392 -11.222 1.00 79.69 83 GLY A C 1
ATOM 621 O O . GLY A 1 83 ? 15.137 -17.621 -11.254 1.00 79.69 83 GLY A O 1
ATOM 622 N N . GLY A 1 84 ? 15.850 -15.648 -10.448 1.00 83.00 84 GLY A N 1
ATOM 623 C CA . GLY A 1 84 ? 16.912 -16.184 -9.599 1.00 83.00 84 GLY A CA 1
ATOM 624 C C . GLY A 1 84 ? 16.410 -16.973 -8.383 1.00 83.00 84 GLY A C 1
ATOM 625 O O . GLY A 1 84 ? 15.238 -16.938 -7.997 1.00 83.00 84 GLY A O 1
ATOM 626 N N . ALA A 1 85 ? 17.329 -17.692 -7.731 1.00 85.25 85 ALA A N 1
ATOM 627 C CA . ALA A 1 85 ? 17.035 -18.370 -6.472 1.00 85.25 85 ALA A CA 1
ATOM 628 C C . ALA A 1 85 ? 16.599 -17.353 -5.401 1.00 85.25 85 ALA A C 1
ATOM 630 O O . ALA A 1 85 ? 17.262 -16.344 -5.187 1.00 85.25 85 ALA A O 1
ATOM 631 N N . GLY A 1 86 ? 15.491 -17.636 -4.709 1.00 85.50 86 GLY A N 1
ATOM 632 C CA . GLY A 1 86 ? 14.922 -16.729 -3.704 1.00 85.50 86 GLY A CA 1
ATOM 633 C C . GLY A 1 86 ? 13.938 -15.688 -4.250 1.00 85.50 86 GLY A C 1
ATOM 634 O O . GLY A 1 86 ? 13.394 -14.920 -3.456 1.00 85.50 86 GLY A O 1
ATOM 635 N N . GLY A 1 87 ? 13.627 -15.702 -5.552 1.00 86.12 87 GLY A N 1
ATOM 636 C CA . GLY A 1 87 ? 12.817 -14.651 -6.176 1.00 86.12 87 GLY A CA 1
ATOM 637 C C . GLY A 1 87 ? 11.422 -14.452 -5.589 1.00 86.12 87 GLY A C 1
ATOM 638 O O . GLY A 1 87 ? 10.923 -13.333 -5.546 1.00 86.12 87 GLY A O 1
ATOM 639 N N . ARG A 1 88 ? 10.812 -15.495 -5.011 1.00 85.06 88 ARG A N 1
ATOM 640 C CA . ARG A 1 88 ? 9.549 -15.342 -4.272 1.00 85.06 88 ARG A CA 1
ATOM 641 C C . ARG A 1 88 ? 9.696 -14.432 -3.049 1.00 85.06 88 ARG A C 1
ATOM 643 O O . ARG A 1 88 ? 8.889 -13.529 -2.866 1.00 85.06 88 ARG A O 1
ATOM 650 N N . LEU A 1 89 ? 10.719 -14.657 -2.224 1.00 89.81 89 LEU A N 1
ATOM 651 C CA . LEU A 1 89 ? 10.968 -13.848 -1.027 1.00 89.81 89 LEU A CA 1
ATOM 652 C C . LEU A 1 89 ? 11.341 -12.408 -1.405 1.00 89.81 89 LEU A C 1
ATOM 654 O O . LEU A 1 89 ? 10.894 -11.458 -0.758 1.00 89.81 89 LEU A O 1
ATOM 658 N N . ALA A 1 90 ? 12.136 -12.244 -2.464 1.00 90.12 90 ALA A N 1
ATOM 659 C CA . ALA A 1 90 ? 12.499 -10.935 -2.993 1.00 90.12 90 ALA A CA 1
ATOM 660 C C . ALA A 1 90 ? 11.264 -10.178 -3.512 1.00 90.12 90 ALA A C 1
ATOM 662 O O . ALA A 1 90 ? 11.027 -9.044 -3.094 1.00 90.12 90 ALA A O 1
ATOM 663 N N . ALA A 1 91 ? 10.421 -10.822 -4.325 1.00 87.62 91 ALA A N 1
ATOM 664 C CA . ALA A 1 91 ? 9.174 -10.245 -4.827 1.00 87.62 91 ALA A CA 1
ATOM 665 C C . ALA A 1 91 ? 8.209 -9.874 -3.690 1.00 87.62 91 ALA A C 1
ATOM 667 O O . ALA A 1 91 ? 7.648 -8.778 -3.690 1.00 87.62 91 ALA A O 1
ATOM 668 N N . GLU A 1 92 ? 8.056 -10.743 -2.685 1.00 90.00 92 GLU A N 1
ATOM 669 C CA . GLU A 1 92 ? 7.255 -10.449 -1.493 1.00 90.00 92 GLU A CA 1
ATOM 670 C C . GLU A 1 92 ? 7.806 -9.223 -0.746 1.00 90.00 92 GLU A C 1
ATOM 672 O O . GLU A 1 92 ? 7.044 -8.323 -0.385 1.00 90.00 92 GLU A O 1
ATOM 677 N N . SER A 1 93 ? 9.124 -9.124 -0.565 1.00 93.44 93 SER A N 1
ATOM 678 C CA . SER A 1 93 ? 9.766 -7.978 0.096 1.00 93.44 93 SER A CA 1
ATOM 679 C C . SER A 1 93 ? 9.564 -6.676 -0.687 1.00 93.44 93 SER A C 1
ATOM 681 O O . SER A 1 93 ? 9.196 -5.647 -0.115 1.00 93.44 93 SER A O 1
ATOM 683 N N . LEU A 1 94 ? 9.732 -6.720 -2.009 1.00 94.06 94 LEU A N 1
ATOM 684 C CA . LEU A 1 94 ? 9.516 -5.572 -2.888 1.00 94.06 94 LEU A CA 1
ATOM 685 C C . LEU A 1 94 ? 8.045 -5.134 -2.919 1.00 94.06 94 LEU A C 1
ATOM 687 O O . LEU A 1 94 ? 7.767 -3.935 -2.946 1.00 94.06 94 LEU A O 1
ATOM 691 N N . ALA A 1 95 ? 7.097 -6.069 -2.827 1.00 93.12 95 ALA A N 1
ATOM 692 C CA . ALA A 1 95 ? 5.678 -5.742 -2.709 1.00 93.12 95 ALA A CA 1
ATOM 693 C C . ALA A 1 95 ? 5.375 -4.947 -1.422 1.00 93.12 95 ALA A C 1
ATOM 695 O O . ALA A 1 95 ? 4.598 -3.989 -1.458 1.00 93.12 95 ALA A O 1
ATOM 696 N N . HIS A 1 96 ? 6.028 -5.273 -0.297 1.00 94.44 96 HIS A N 1
ATOM 697 C CA . HIS A 1 96 ? 5.915 -4.475 0.933 1.00 94.44 96 HIS A CA 1
ATOM 698 C C . HIS A 1 96 ? 6.503 -3.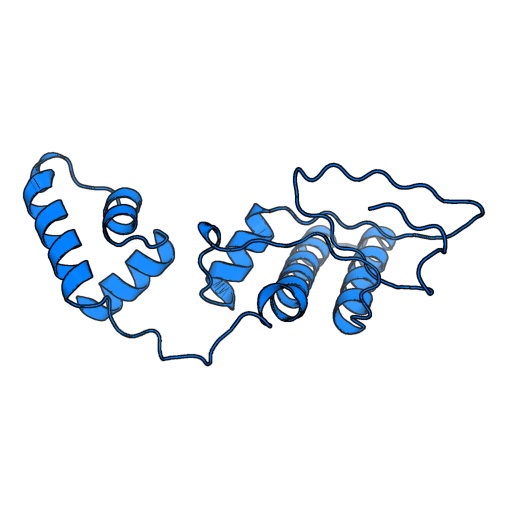070 0.746 1.00 94.44 96 HIS A C 1
ATOM 700 O O . HIS A 1 96 ? 5.882 -2.085 1.148 1.00 94.44 96 HIS A O 1
ATOM 706 N N . VAL A 1 97 ? 7.662 -2.953 0.088 1.00 94.19 97 VAL A N 1
ATOM 707 C CA . VAL A 1 97 ? 8.281 -1.653 -0.234 1.00 94.19 97 VAL A CA 1
ATOM 708 C C . VAL A 1 97 ? 7.362 -0.803 -1.119 1.00 94.19 97 VAL A C 1
ATOM 710 O O . VAL A 1 97 ? 7.161 0.383 -0.843 1.00 94.19 97 VAL A O 1
ATOM 713 N N . LEU A 1 98 ? 6.737 -1.401 -2.135 1.00 94.00 98 LEU A N 1
ATOM 714 C CA . LEU A 1 98 ? 5.752 -0.729 -2.982 1.00 94.00 98 LEU A CA 1
ATOM 715 C C . LEU A 1 98 ? 4.546 -0.233 -2.181 1.00 94.00 98 LEU A C 1
ATOM 717 O O . LEU A 1 98 ? 4.161 0.928 -2.325 1.00 94.00 98 LEU A O 1
ATOM 721 N N . ALA A 1 99 ? 3.984 -1.066 -1.302 1.00 93.00 99 ALA A N 1
ATOM 722 C CA . ALA A 1 99 ? 2.874 -0.669 -0.437 1.00 93.00 99 ALA A CA 1
ATOM 723 C C . ALA A 1 99 ? 3.258 0.511 0.476 1.00 93.00 99 ALA A C 1
ATOM 725 O O . ALA A 1 99 ? 2.494 1.469 0.603 1.00 93.00 99 ALA A O 1
ATOM 726 N N . VAL A 1 100 ? 4.467 0.499 1.050 1.00 91.69 100 VAL A N 1
ATOM 727 C CA . VAL A 1 100 ? 5.004 1.608 1.856 1.00 91.69 100 VAL A CA 1
ATOM 728 C C . VAL A 1 100 ? 5.070 2.906 1.046 1.00 91.69 100 VAL A C 1
ATOM 730 O O . VAL A 1 100 ? 4.627 3.951 1.531 1.00 91.69 100 VAL A O 1
ATOM 733 N N . HIS A 1 101 ? 5.605 2.868 -0.178 1.00 89.94 101 HIS A N 1
ATOM 734 C CA . HIS A 1 101 ? 5.673 4.053 -1.038 1.00 89.94 101 HIS A CA 1
ATOM 735 C C . HIS A 1 101 ? 4.287 4.539 -1.461 1.00 89.94 101 HIS A C 1
ATOM 737 O O . HIS A 1 101 ? 4.024 5.741 -1.397 1.00 89.94 101 HIS A O 1
ATOM 743 N N . LEU A 1 102 ? 3.383 3.624 -1.814 1.00 88.69 102 LEU A N 1
ATOM 744 C CA . LEU A 1 102 ? 1.998 3.957 -2.123 1.00 88.69 102 LEU A CA 1
ATOM 745 C C . LEU A 1 102 ? 1.353 4.711 -0.952 1.00 88.69 102 LEU A C 1
ATOM 747 O O . LEU A 1 102 ? 0.868 5.824 -1.131 1.00 88.69 102 LEU A O 1
ATOM 751 N N . ILE A 1 103 ? 1.424 4.172 0.266 1.00 87.25 103 ILE A N 1
ATOM 752 C CA . ILE A 1 103 ? 0.832 4.806 1.452 1.00 87.25 103 ILE A CA 1
ATOM 753 C C . ILE A 1 103 ? 1.471 6.177 1.727 1.00 87.25 103 ILE A C 1
ATOM 755 O O . ILE A 1 103 ? 0.755 7.152 1.957 1.00 87.25 103 ILE A O 1
ATOM 759 N N . ARG A 1 104 ? 2.804 6.294 1.649 1.00 85.31 104 ARG A N 1
ATOM 760 C CA . ARG A 1 104 ? 3.521 7.565 1.883 1.00 85.31 104 ARG A CA 1
ATOM 761 C C . ARG A 1 104 ? 3.118 8.673 0.923 1.00 85.31 104 ARG A C 1
ATOM 763 O O . ARG A 1 104 ? 3.020 9.819 1.345 1.00 85.31 104 ARG A O 1
ATOM 770 N N . HIS A 1 105 ? 2.932 8.356 -0.350 1.00 77.06 105 HIS A N 1
ATOM 771 C CA . HIS A 1 105 ? 2.787 9.381 -1.382 1.00 77.06 105 HIS A CA 1
ATOM 772 C C . HIS A 1 105 ? 1.340 9.591 -1.826 1.00 77.06 105 HIS A C 1
ATOM 774 O O . HIS A 1 105 ? 1.004 10.675 -2.291 1.00 77.06 105 HIS A O 1
ATOM 780 N N . VAL A 1 106 ? 0.477 8.590 -1.641 1.00 74.25 106 VAL A N 1
ATOM 781 C CA . VAL A 1 106 ? -0.936 8.651 -2.036 1.00 74.25 106 VAL A CA 1
ATOM 782 C C . VAL A 1 106 ? -1.860 8.872 -0.841 1.00 74.25 106 VAL A C 1
ATOM 784 O O . VAL A 1 106 ? -2.867 9.559 -0.977 1.00 74.25 106 VAL A O 1
ATOM 787 N N . LEU A 1 107 ? -1.522 8.339 0.339 1.00 69.25 107 LEU A N 1
ATOM 788 C CA . LEU A 1 107 ? -2.413 8.374 1.507 1.00 69.25 107 LEU A CA 1
ATOM 789 C C . LEU A 1 107 ? -1.936 9.307 2.631 1.00 69.25 107 LEU A C 1
ATOM 791 O O . LEU A 1 107 ? -2.758 9.788 3.407 1.00 69.25 107 LEU A O 1
ATOM 795 N N . ALA A 1 108 ? -0.638 9.609 2.732 1.00 60.28 108 ALA A N 1
ATOM 796 C CA . ALA A 1 108 ? -0.103 10.465 3.797 1.00 60.28 108 ALA A CA 1
ATOM 797 C C . ALA A 1 108 ? -0.339 11.989 3.658 1.00 60.28 108 ALA A C 1
ATOM 799 O O . ALA A 1 108 ? -0.369 12.637 4.707 1.00 60.28 108 ALA A O 1
ATOM 800 N N . PRO A 1 109 ? -0.560 12.596 2.467 1.00 52.22 109 PRO A N 1
ATOM 801 C CA . PRO A 1 109 ? -0.912 14.021 2.371 1.00 52.22 109 PRO A CA 1
ATOM 802 C C . PRO A 1 109 ? -2.236 14.403 3.066 1.00 52.22 109 PRO A C 1
ATOM 804 O O . PRO A 1 109 ? -2.532 15.583 3.206 1.00 52.22 109 PRO A O 1
ATOM 807 N N . LEU A 1 110 ? -3.026 13.424 3.527 1.00 46.38 110 LEU A N 1
ATOM 808 C CA . LEU A 1 110 ? -4.284 13.607 4.264 1.00 46.38 110 LEU A CA 1
ATOM 809 C C . LEU A 1 110 ? -4.107 13.729 5.793 1.00 46.38 110 LEU A C 1
ATOM 811 O O . LEU A 1 110 ? -5.094 13.676 6.526 1.00 46.38 110 LEU A O 1
ATOM 815 N N . ARG A 1 111 ? -2.878 13.862 6.310 1.00 45.44 111 ARG A N 1
ATOM 816 C CA . ARG A 1 111 ? -2.628 14.001 7.75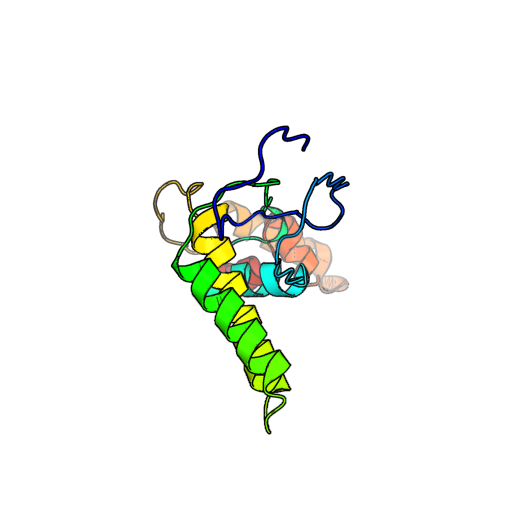5 1.00 45.44 111 ARG A CA 1
ATOM 817 C C . ARG A 1 111 ? -2.702 15.465 8.223 1.00 45.44 111 ARG A C 1
ATOM 819 O O . ARG A 1 111 ? -1.835 16.246 7.838 1.00 45.44 111 ARG A O 1
ATOM 826 N N . PRO A 1 112 ? -3.607 15.825 9.156 1.00 36.94 112 PRO A N 1
ATOM 827 C CA . PRO A 1 112 ? -3.244 16.752 10.220 1.00 36.94 112 PRO A CA 1
ATOM 828 C C . PRO A 1 112 ? -2.136 16.099 11.058 1.00 36.94 112 PRO A C 1
ATOM 830 O O . PRO A 1 112 ? -2.069 14.872 11.167 1.00 36.94 112 PRO A O 1
ATOM 833 N N . GLU A 1 113 ? -1.242 16.915 11.602 1.00 38.97 113 GLU A N 1
ATOM 834 C CA . GLU A 1 113 ? -0.048 16.484 12.324 1.00 38.97 113 GLU A CA 1
ATOM 835 C C . GLU A 1 113 ? -0.301 15.358 13.335 1.00 38.97 113 GLU A C 1
ATOM 837 O O . GLU A 1 113 ? -1.345 15.283 13.981 1.00 38.97 113 GLU A O 1
ATOM 842 N N . ARG A 1 114 ? 0.703 14.484 13.471 1.00 46.72 114 ARG A N 1
ATOM 843 C CA . ARG A 1 114 ? 0.768 13.379 14.433 1.00 46.72 114 ARG A CA 1
ATOM 844 C C . ARG A 1 114 ? 0.511 13.870 15.864 1.00 46.72 114 ARG A C 1
ATOM 846 O O . ARG A 1 114 ? 1.442 14.150 16.617 1.00 46.72 114 ARG A O 1
ATOM 853 N N . GLY A 1 115 ? -0.752 13.906 16.267 1.00 39.44 115 GLY A N 1
ATOM 854 C CA . GLY A 1 115 ? -1.143 13.933 17.664 1.00 39.44 115 GLY A CA 1
ATOM 855 C C . GLY A 1 115 ? -0.973 12.531 18.228 1.00 39.44 115 GLY A C 1
ATOM 856 O O . GLY A 1 115 ? -1.794 11.675 17.939 1.00 39.44 115 GLY A O 1
ATOM 857 N N . ARG A 1 116 ? 0.122 12.314 18.969 1.00 45.84 116 ARG A N 1
ATOM 858 C CA . ARG A 1 116 ? 0.358 11.224 19.935 1.00 45.84 116 ARG A CA 1
ATOM 859 C C . ARG A 1 116 ? -0.809 10.231 20.054 1.00 45.84 116 ARG A C 1
ATOM 861 O O . ARG A 1 116 ? -1.809 10.561 20.692 1.00 45.84 116 ARG A O 1
ATOM 868 N N . ASP A 1 117 ? -0.635 9.016 19.539 1.00 49.56 117 ASP A N 1
ATOM 869 C CA . ASP A 1 117 ? -1.493 7.878 19.879 1.00 49.56 117 ASP A CA 1
ATOM 870 C C . ASP A 1 117 ? -1.342 7.584 21.375 1.00 49.56 117 ASP A C 1
ATOM 872 O O . ASP A 1 117 ? -0.449 6.866 21.826 1.00 49.56 117 ASP A O 1
ATOM 876 N N . GLY A 1 118 ? -2.166 8.273 22.159 1.00 59.94 118 GLY A N 1
ATOM 877 C CA . GLY A 1 118 ? -2.326 8.063 23.583 1.00 59.94 118 GLY A CA 1
ATOM 878 C C . GLY A 1 118 ? -3.123 6.795 23.870 1.00 59.94 118 GLY A C 1
ATOM 879 O O . GLY A 1 118 ? -3.631 6.117 22.978 1.00 59.94 118 GLY A O 1
ATOM 880 N N . THR A 1 119 ? -3.234 6.496 25.161 1.00 61.97 119 THR A N 1
ATOM 881 C CA . THR A 1 119 ? -4.104 5.452 25.705 1.00 61.97 119 THR A CA 1
ATOM 882 C C . THR A 1 119 ? -5.533 5.568 25.171 1.00 61.97 119 THR A C 1
ATOM 884 O O . THR A 1 119 ? -5.993 6.666 24.841 1.00 61.97 119 THR A O 1
ATOM 887 N N . LEU A 1 120 ? -6.251 4.436 25.109 1.00 72.50 120 LEU A N 1
ATOM 888 C CA . LEU A 1 120 ? -7.654 4.416 24.693 1.00 72.50 120 LEU A CA 1
ATOM 889 C C . LEU A 1 120 ? -8.427 5.505 25.467 1.00 72.50 120 LEU A C 1
ATOM 891 O O . LEU A 1 120 ? -8.430 5.475 26.703 1.00 72.50 120 LEU A O 1
ATOM 895 N N . PRO A 1 121 ? -9.074 6.479 24.792 1.00 74.44 121 PRO A N 1
ATOM 896 C CA . PRO A 1 121 ? -9.744 7.575 25.480 1.00 74.44 121 PRO A CA 1
ATOM 897 C C . PRO A 1 121 ? -10.711 7.044 26.538 1.00 74.44 121 PRO A C 1
ATOM 899 O O . PRO A 1 121 ? -11.500 6.143 26.252 1.00 74.44 121 PRO A O 1
ATOM 902 N N . ARG A 1 122 ? -10.699 7.623 27.747 1.00 76.12 122 ARG A N 1
ATOM 903 C CA . ARG A 1 122 ? -11.467 7.122 28.909 1.00 76.12 122 ARG A CA 1
ATOM 904 C C . ARG A 1 122 ? -12.938 6.819 28.607 1.00 76.12 122 ARG A C 1
ATOM 906 O O . ARG A 1 122 ? -13.486 5.867 29.145 1.00 76.12 122 ARG A O 1
ATOM 913 N N . ALA A 1 123 ? -13.583 7.609 27.748 1.00 74.44 123 ALA A N 1
ATOM 914 C CA . ALA A 1 123 ? -14.966 7.370 27.341 1.00 74.44 123 ALA A CA 1
ATOM 915 C C . ALA A 1 123 ? -15.138 6.070 26.533 1.00 74.44 123 ALA A C 1
ATOM 917 O O . ALA A 1 123 ? -16.080 5.326 26.783 1.00 74.44 123 ALA A O 1
ATOM 918 N N . ARG A 1 124 ? -14.211 5.776 25.610 1.00 80.44 124 ARG A N 1
ATOM 919 C CA . ARG A 1 124 ? -14.204 4.524 24.837 1.00 80.44 124 ARG A CA 1
ATOM 920 C C . ARG A 1 124 ? -13.831 3.337 25.712 1.00 80.44 124 ARG A C 1
ATOM 922 O O . ARG A 1 124 ? -14.466 2.301 25.597 1.00 80.44 124 ARG A O 1
ATOM 929 N N . LEU A 1 125 ? -12.872 3.511 26.624 1.00 82.75 125 LEU A N 1
ATOM 930 C CA . LEU A 1 125 ? -12.529 2.479 27.601 1.00 82.75 125 LEU A CA 1
ATOM 931 C C . LEU A 1 125 ? -13.743 2.104 28.462 1.00 82.75 125 LEU A C 1
ATOM 933 O O . LEU A 1 125 ? -14.045 0.926 28.586 1.00 82.75 125 LEU A O 1
ATOM 937 N N . ARG A 1 126 ? -14.496 3.087 28.977 1.00 84.00 126 ARG A N 1
ATOM 938 C CA . ARG A 1 126 ? -15.738 2.821 29.726 1.00 84.00 126 ARG A CA 1
ATOM 939 C C . ARG A 1 126 ? -16.796 2.099 28.896 1.00 84.00 126 ARG A C 1
ATOM 941 O O . ARG A 1 126 ? -17.429 1.193 29.413 1.00 84.00 126 ARG A O 1
ATOM 948 N N . ALA A 1 127 ? -16.981 2.486 27.633 1.00 85.19 127 ALA A N 1
ATOM 949 C CA . ALA A 1 127 ? -17.941 1.822 26.750 1.00 85.19 127 ALA A CA 1
ATOM 950 C C . ALA A 1 127 ? -17.570 0.351 26.505 1.00 85.19 127 ALA A C 1
ATOM 952 O O . ALA A 1 127 ? -18.439 -0.512 26.516 1.00 85.19 127 ALA A O 1
ATOM 953 N N . VAL A 1 128 ? -16.278 0.065 26.333 1.00 87.69 128 VAL A N 1
ATOM 954 C CA . VAL A 1 128 ? -15.774 -1.304 26.175 1.00 87.69 128 VAL A CA 1
ATOM 955 C C . VAL A 1 128 ? -15.914 -2.101 27.471 1.00 87.69 128 VAL A C 1
ATOM 957 O O . VAL A 1 128 ? -16.359 -3.237 27.415 1.00 87.69 128 VAL A O 1
ATOM 960 N N . VAL A 1 129 ? -15.586 -1.518 28.629 1.00 86.50 129 VAL A N 1
ATOM 961 C CA . VAL A 1 129 ? -15.755 -2.183 29.934 1.00 86.50 129 VAL A CA 1
ATOM 962 C C . VAL A 1 129 ? -17.223 -2.528 30.183 1.00 86.50 129 VAL A C 1
ATOM 964 O O . VAL A 1 129 ? -17.514 -3.675 30.488 1.00 86.50 129 VAL A O 1
ATOM 967 N N . ALA A 1 130 ? -18.144 -1.588 29.953 1.00 88.06 130 ALA A N 1
ATOM 968 C CA . ALA A 1 130 ? -19.578 -1.842 30.086 1.00 88.06 130 ALA A CA 1
ATOM 969 C C . ALA A 1 130 ? -20.059 -2.953 29.136 1.00 88.06 130 ALA A C 1
ATOM 971 O O . ALA A 1 130 ? -20.825 -3.822 29.536 1.00 88.06 130 ALA A O 1
ATOM 972 N N . TYR A 1 131 ? -19.565 -2.966 27.893 1.00 89.75 131 TYR A N 1
ATOM 973 C CA . TYR A 1 131 ? -19.875 -4.032 26.941 1.00 89.75 131 TYR A CA 1
ATOM 974 C C . TYR A 1 131 ? -19.358 -5.398 27.412 1.00 89.75 131 TYR A C 1
ATOM 976 O O . TYR A 1 131 ? -20.073 -6.391 27.298 1.00 89.75 131 TYR A O 1
ATOM 984 N N . VAL A 1 132 ? -18.136 -5.455 27.954 1.00 88.06 132 VAL A N 1
ATOM 985 C CA . VAL A 1 132 ? -17.568 -6.688 28.515 1.00 88.06 132 VAL A CA 1
ATOM 986 C C . VAL A 1 132 ? -18.395 -7.169 29.700 1.00 88.06 132 VAL A C 1
ATOM 988 O O . VAL A 1 132 ? -18.735 -8.344 29.728 1.00 88.06 132 VAL A O 1
ATOM 991 N N . GLU A 1 133 ? -18.756 -6.275 30.625 1.00 88.12 133 GLU A N 1
ATOM 992 C CA . GLU A 1 133 ? -19.601 -6.579 31.788 1.00 88.12 133 GLU A CA 1
ATOM 993 C C . GLU A 1 133 ? -20.975 -7.133 31.378 1.00 88.12 133 GLU A C 1
ATOM 995 O O . GLU A 1 133 ? -21.439 -8.110 31.961 1.00 88.12 133 GLU A O 1
ATOM 1000 N N . GLU A 1 134 ? -21.596 -6.568 30.342 1.00 88.88 134 GLU A N 1
ATOM 1001 C CA . GLU A 1 134 ? -22.894 -7.017 29.818 1.00 88.88 134 GLU A CA 1
ATOM 1002 C C . GLU A 1 134 ? -22.816 -8.370 29.083 1.00 88.88 134 GLU A C 1
ATOM 1004 O O . GLU A 1 134 ? -23.801 -9.102 29.028 1.00 88.88 134 GLU A O 1
ATOM 1009 N N . HIS A 1 135 ? -21.643 -8.739 28.554 1.00 86.06 135 HIS A N 1
ATOM 1010 C CA . HIS A 1 135 ? -21.444 -9.945 27.736 1.00 86.06 135 HIS A CA 1
ATOM 1011 C C . HIS A 1 135 ? -20.491 -10.972 28.380 1.00 86.06 135 HIS A C 1
ATOM 1013 O O . HIS A 1 135 ? -19.938 -11.824 27.679 1.00 86.06 135 HIS A O 1
ATOM 1019 N N . LEU A 1 136 ? -20.307 -10.926 29.707 1.00 78.75 136 LEU A N 1
ATOM 1020 C CA . LEU A 1 136 ? -19.389 -11.801 30.456 1.00 78.75 136 LEU A CA 1
ATOM 1021 C C . LEU A 1 136 ? -19.634 -13.298 30.211 1.00 78.75 136 LEU A C 1
ATOM 1023 O O . LEU A 1 136 ? -18.677 -14.059 30.095 1.00 78.75 136 LEU A O 1
ATOM 1027 N N . GLU A 1 137 ? -20.896 -13.718 30.099 1.00 78.75 137 GLU A N 1
ATOM 1028 C CA . GLU A 1 137 ? -21.258 -15.128 29.882 1.00 78.75 137 GLU A CA 1
ATOM 1029 C C . GLU A 1 137 ? -20.890 -15.635 28.479 1.00 78.75 137 GLU A C 1
ATOM 1031 O O . GLU A 1 137 ? -20.634 -16.824 28.298 1.00 78.75 137 GLU A O 1
ATOM 1036 N N . ALA A 1 138 ? -20.842 -14.739 27.488 1.00 77.12 138 ALA A N 1
ATOM 1037 C CA . ALA A 1 138 ? -20.587 -15.085 26.092 1.00 77.12 138 ALA A CA 1
ATOM 1038 C C . ALA A 1 138 ? -19.099 -15.017 25.707 1.00 77.12 138 ALA A C 1
ATOM 1040 O O . ALA A 1 138 ? -18.704 -15.639 24.723 1.00 77.12 138 ALA A O 1
ATOM 1041 N N . GLY A 1 139 ? -18.280 -14.272 26.460 1.00 77.31 139 GLY A N 1
ATOM 1042 C CA . GLY A 1 139 ? -16.868 -14.055 26.140 1.00 77.31 139 GLY A CA 1
ATOM 1043 C C . GLY A 1 139 ? -16.695 -13.214 24.866 1.00 77.31 139 GLY A C 1
ATOM 1044 O O . GLY A 1 139 ? -16.496 -13.772 23.786 1.00 77.31 139 GLY A O 1
ATOM 1045 N N . PRO A 1 140 ? -16.772 -11.874 24.950 1.00 84.69 140 PRO A N 1
ATOM 1046 C CA . PRO A 1 140 ? -16.735 -11.025 23.766 1.00 84.69 140 PRO A CA 1
ATOM 1047 C C . PRO A 1 140 ? -15.398 -11.130 23.027 1.00 84.69 140 PRO A C 1
ATOM 1049 O O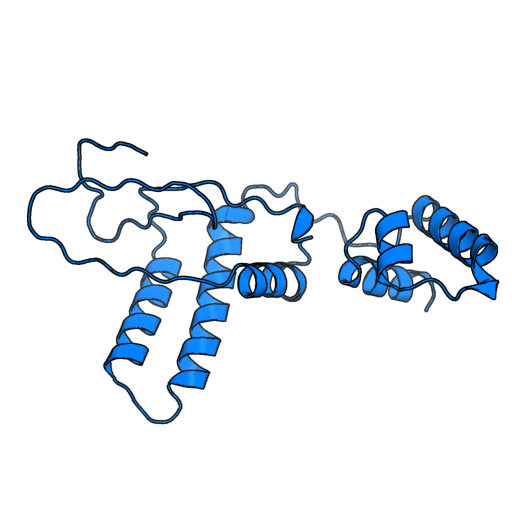 . PRO A 1 140 ? -14.323 -11.091 23.631 1.00 84.69 140 PRO A O 1
ATOM 1052 N N . SER A 1 141 ? -15.460 -11.217 21.698 1.00 89.38 141 SER A N 1
ATOM 1053 C CA . SER A 1 141 ? -14.268 -11.291 20.855 1.00 89.38 141 SER A CA 1
ATOM 1054 C C . SER A 1 141 ? -13.544 -9.943 20.776 1.00 89.38 141 SER A C 1
ATOM 1056 O O . SER A 1 141 ? -14.120 -8.871 21.003 1.00 89.38 141 SER A O 1
ATOM 1058 N N . LEU A 1 142 ? -12.261 -9.980 20.404 1.00 84.44 142 LEU A N 1
ATOM 1059 C CA . LEU A 1 142 ? -11.461 -8.773 20.190 1.00 84.44 142 LEU A CA 1
ATOM 1060 C C . LEU A 1 142 ? -12.085 -7.866 19.120 1.00 84.44 142 LEU A C 1
ATOM 1062 O O . LEU A 1 142 ? -12.081 -6.644 19.261 1.00 84.44 142 LEU A O 1
ATOM 1066 N N . GLU A 1 143 ? -12.658 -8.462 18.077 1.00 83.94 143 GLU A N 1
ATOM 1067 C CA . GLU A 1 143 ? -13.354 -7.765 16.998 1.00 83.94 143 GLU A CA 1
ATOM 1068 C C . GLU A 1 143 ? -14.599 -7.039 17.502 1.00 83.94 143 GLU A C 1
ATOM 1070 O O . GLU A 1 143 ? -14.831 -5.889 17.128 1.00 83.94 143 GLU A O 1
ATOM 1075 N N . GLN A 1 144 ? -15.371 -7.673 18.386 1.00 85.94 144 GLN A N 1
ATOM 1076 C CA . GLN A 1 144 ? -16.563 -7.069 18.979 1.00 85.94 144 GLN A CA 1
ATOM 1077 C C . GLN A 1 144 ? -16.198 -5.885 19.882 1.00 85.94 144 GLN A C 1
ATOM 1079 O O . GLN A 1 144 ? -16.770 -4.802 19.750 1.00 85.94 144 GLN A O 1
ATOM 1084 N N . MET A 1 145 ? -15.190 -6.045 20.743 1.00 88.62 145 MET A N 1
ATOM 1085 C CA . MET A 1 145 ? -14.716 -4.958 21.608 1.00 88.62 145 MET A CA 1
ATOM 1086 C C . MET A 1 145 ? -14.131 -3.789 20.800 1.00 88.62 145 MET A C 1
ATOM 1088 O O . MET A 1 145 ? -14.375 -2.617 21.104 1.00 88.62 145 MET A O 1
ATOM 1092 N N . ALA A 1 146 ? -13.408 -4.088 19.722 1.00 80.88 146 ALA A N 1
ATOM 1093 C CA . ALA A 1 146 ? -12.877 -3.072 18.824 1.00 80.88 146 ALA A CA 1
ATOM 1094 C C . ALA A 1 146 ? -13.981 -2.316 18.074 1.00 80.88 146 ALA A C 1
ATOM 1096 O O . ALA A 1 146 ? -13.915 -1.086 17.956 1.00 80.88 146 ALA A O 1
ATOM 1097 N N . ALA A 1 147 ? -15.035 -3.021 17.651 1.00 81.75 147 ALA A N 1
ATOM 1098 C CA . ALA A 1 147 ? -16.206 -2.413 17.031 1.00 81.75 147 ALA A CA 1
ATOM 1099 C C . ALA A 1 147 ? -16.898 -1.414 17.976 1.00 81.75 147 ALA A C 1
ATOM 1101 O O . ALA A 1 147 ? -17.211 -0.296 17.555 1.00 81.75 147 ALA A O 1
ATOM 1102 N N . VAL A 1 148 ? -17.041 -1.751 19.266 1.00 85.00 148 VAL A N 1
ATOM 1103 C CA . VAL A 1 148 ? -17.568 -0.835 20.301 1.00 85.00 148 VAL A CA 1
ATOM 1104 C C . VAL A 1 148 ? -16.699 0.420 20.429 1.00 85.00 148 VAL A C 1
ATOM 1106 O O . VAL A 1 148 ? -17.210 1.542 20.488 1.00 85.00 148 VAL A O 1
ATOM 1109 N N . ALA A 1 149 ? -15.373 0.263 20.387 1.00 79.62 149 ALA A N 1
ATOM 1110 C CA . ALA A 1 149 ? -14.431 1.382 20.405 1.00 79.62 149 ALA A CA 1
ATOM 1111 C C . ALA A 1 149 ? -14.358 2.166 19.075 1.00 79.62 149 ALA A C 1
ATOM 1113 O O . ALA A 1 149 ? -13.681 3.202 19.016 1.00 79.62 149 ALA A O 1
ATOM 1114 N N . ARG A 1 150 ? -15.050 1.703 18.021 1.00 75.50 150 ARG A N 1
ATOM 1115 C CA . ARG A 1 150 ? -14.946 2.186 16.631 1.00 75.50 150 ARG A CA 1
ATOM 1116 C C . ARG A 1 150 ? -13.497 2.223 16.135 1.00 75.50 150 ARG A C 1
ATOM 1118 O O . ARG A 1 150 ? -13.067 3.210 15.528 1.00 75.50 150 ARG A O 1
ATOM 1125 N N . LEU A 1 151 ? -12.755 1.168 16.454 1.00 69.50 151 LEU A N 1
ATOM 1126 C CA . LEU A 1 151 ? -11.363 0.943 16.076 1.00 69.50 151 LEU A CA 1
ATOM 1127 C C . LEU A 1 151 ? -11.237 -0.397 15.347 1.00 69.50 151 LEU A C 1
ATOM 1129 O O . LEU A 1 151 ? -12.074 -1.284 15.506 1.00 69.50 151 LEU A O 1
ATOM 1133 N N . SER A 1 152 ? -10.159 -0.565 14.584 1.00 69.38 152 SER A N 1
ATOM 1134 C CA . SER A 1 152 ? -9.754 -1.894 14.133 1.00 69.38 152 SER A CA 1
ATOM 1135 C C . SER A 1 152 ? -9.339 -2.760 15.341 1.00 69.38 152 SER A C 1
ATOM 1137 O O . SER A 1 152 ? -8.851 -2.212 16.339 1.00 69.38 152 SER A O 1
ATOM 1139 N N . PRO A 1 153 ? -9.471 -4.101 15.270 1.00 76.88 153 PRO A N 1
ATOM 1140 C CA . PRO A 1 153 ? -9.052 -5.014 16.344 1.00 76.88 153 PRO A CA 1
ATOM 1141 C C . PRO A 1 153 ? -7.608 -4.793 16.798 1.00 76.88 153 PRO A C 1
ATOM 1143 O O . PRO A 1 153 ? -7.308 -4.817 17.990 1.00 76.88 153 PRO A O 1
ATOM 1146 N N . TYR A 1 154 ? -6.728 -4.486 15.845 1.00 68.06 154 TYR A N 1
ATOM 1147 C CA . TYR A 1 154 ? -5.317 -4.210 16.085 1.00 68.06 154 TYR A CA 1
ATOM 1148 C C . TYR A 1 154 ? -5.088 -2.913 16.884 1.00 68.06 154 TYR A C 1
ATOM 1150 O O . TYR A 1 154 ? -4.420 -2.932 17.920 1.00 68.06 154 TYR A O 1
ATOM 1158 N N . HIS A 1 155 ? -5.685 -1.790 16.457 1.00 68.19 155 HIS A N 1
ATOM 1159 C CA . HIS A 1 155 ? -5.583 -0.520 17.190 1.00 68.19 155 HIS A CA 1
ATOM 1160 C C . HIS A 1 155 ? -6.224 -0.610 18.571 1.00 68.19 155 HIS A C 1
ATOM 1162 O O . HIS A 1 155 ? -5.682 -0.071 19.538 1.00 68.19 155 HIS A O 1
ATOM 1168 N N . PHE A 1 156 ? -7.359 -1.305 18.670 1.00 82.88 156 PHE A N 1
ATOM 1169 C CA . PHE A 1 156 ? -8.003 -1.561 19.947 1.00 82.88 156 PHE A CA 1
ATOM 1170 C C . PHE A 1 156 ? -7.074 -2.342 20.879 1.00 82.88 156 PHE A C 1
ATOM 1172 O O . PHE A 1 156 ? -6.797 -1.847 21.964 1.00 82.88 156 PHE A O 1
ATOM 1179 N N . ALA A 1 157 ? -6.514 -3.480 20.453 1.00 81.62 157 ALA A N 1
ATOM 1180 C CA . ALA A 1 157 ? -5.613 -4.285 21.283 1.00 81.62 157 ALA A CA 1
ATOM 1181 C C . ALA A 1 157 ? -4.417 -3.474 21.810 1.00 81.62 157 ALA A C 1
ATOM 1183 O O . ALA A 1 157 ? -4.082 -3.549 22.993 1.00 81.62 157 ALA A O 1
ATOM 1184 N N . ARG A 1 158 ? -3.799 -2.653 20.951 1.00 75.38 158 ARG A N 1
ATOM 1185 C CA . ARG A 1 158 ? -2.643 -1.825 21.321 1.00 75.38 158 ARG A CA 1
ATOM 1186 C C . ARG A 1 158 ? -3.016 -0.704 22.295 1.00 75.38 158 ARG A C 1
ATOM 1188 O O . ARG A 1 158 ? -2.348 -0.544 23.316 1.00 75.38 158 ARG A O 1
ATOM 1195 N N . GLN A 1 159 ? -4.076 0.057 22.009 1.00 80.12 159 GLN A N 1
ATOM 1196 C CA . GLN A 1 159 ? -4.517 1.156 22.878 1.00 80.12 159 GLN A CA 1
ATO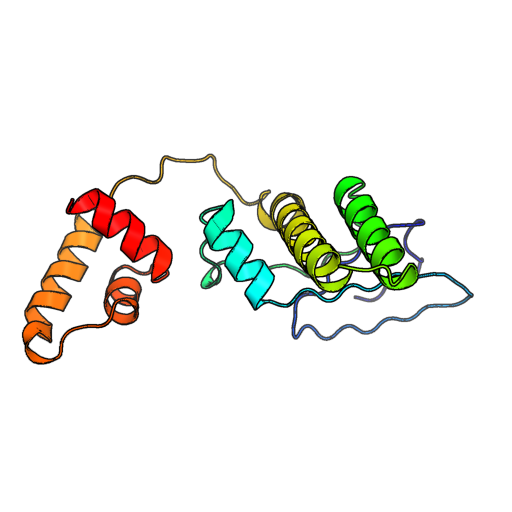M 1197 C C . GLN A 1 159 ? -5.130 0.658 24.190 1.00 80.12 159 GLN A C 1
ATOM 1199 O O . GLN A 1 159 ? -4.979 1.324 25.215 1.00 80.12 159 GLN A O 1
ATOM 1204 N N . PHE A 1 160 ? -5.808 -0.491 24.162 1.00 80.06 160 PHE A N 1
ATOM 1205 C CA . PHE A 1 160 ? -6.367 -1.152 25.336 1.00 80.06 160 PHE A CA 1
ATOM 1206 C C . PHE A 1 160 ? -5.245 -1.650 26.241 1.00 80.06 160 PHE A C 1
ATOM 1208 O O . PHE A 1 160 ? -5.195 -1.220 27.386 1.00 80.06 160 PHE A O 1
ATOM 1215 N N . LYS A 1 161 ? -4.262 -2.397 25.711 1.00 80.56 161 LYS A N 1
ATOM 1216 C CA . LYS A 1 161 ? -3.068 -2.809 26.469 1.00 80.56 161 LYS A CA 1
ATOM 1217 C C . LYS A 1 161 ? -2.334 -1.612 27.079 1.00 80.56 161 LYS A C 1
ATOM 1219 O O . LYS A 1 161 ? -2.003 -1.624 28.255 1.00 80.56 161 LYS A O 1
ATOM 1224 N N . ALA A 1 162 ? -2.132 -0.539 26.313 1.00 75.56 162 ALA A N 1
ATOM 1225 C CA . ALA A 1 162 ? -1.513 0.679 26.839 1.00 75.56 162 ALA A CA 1
ATOM 1226 C C . ALA A 1 162 ? -2.342 1.356 27.952 1.00 75.56 162 ALA A C 1
ATOM 1228 O O . ALA A 1 162 ? -1.777 2.042 28.800 1.00 75.56 162 ALA A O 1
ATOM 1229 N N . ALA A 1 163 ? -3.670 1.202 27.940 1.00 76.00 163 ALA A N 1
ATOM 1230 C CA . ALA A 1 163 ? -4.574 1.773 28.935 1.00 76.00 163 ALA A CA 1
ATOM 1231 C C . ALA A 1 163 ? -4.765 0.887 30.180 1.00 76.00 163 ALA A C 1
ATOM 1233 O O . ALA A 1 163 ? -5.063 1.431 31.244 1.00 76.00 163 ALA A O 1
ATOM 1234 N N . THR A 1 164 ? -4.622 -0.437 30.060 1.00 78.00 164 THR A N 1
ATOM 1235 C CA . THR A 1 164 ? -4.911 -1.408 31.131 1.00 78.00 164 THR A CA 1
ATOM 1236 C C . THR A 1 164 ? -3.677 -2.076 31.741 1.00 78.00 164 THR A C 1
ATOM 1238 O O . THR A 1 164 ? -3.804 -2.632 32.829 1.00 78.00 164 THR A O 1
ATOM 1241 N N . GLY A 1 165 ? -2.507 -1.985 31.094 1.00 60.78 165 GLY A N 1
ATOM 1242 C CA . GLY A 1 165 ? -1.278 -2.691 31.491 1.00 60.78 165 GLY A CA 1
ATOM 1243 C C . GLY A 1 165 ? -1.072 -3.981 30.712 1.00 60.78 165 GLY A C 1
ATOM 1244 O O . GLY A 1 165 ? -2.032 -4.778 30.640 1.00 60.78 165 GLY A O 1
#

Secondary structure (DSSP, 8-state):
---SSPPPTT-EEE--TT--------S-------PPPHHHHHHHHHHHH---GGG-----EEEE--HHHHHHHHHHHHHHHH--TTHHHHHHHHHHHHHHHHIIIIIGGG--------SPPHHHHHHHHHHHHHTTTT---HHHHHHHTTS-HHHHHHHHHHHH-